Protein AF-A0A662KPS4-F1 (afdb_monomer_lite)

pLDDT: mean 93.38, std 6.59, range [59.44, 98.25]

Structure (mmCIF, N/CA/C/O backbone):
data_AF-A0A662KPS4-F1
#
_entry.id   AF-A0A662KPS4-F1
#
loop_
_atom_site.group_PDB
_atom_site.id
_atom_site.type_symbol
_atom_site.label_atom_id
_atom_site.label_alt_id
_atom_site.label_comp_id
_atom_site.label_asym_id
_atom_site.label_entity_id
_atom_site.label_seq_id
_atom_site.pdbx_PDB_ins_code
_atom_site.Cartn_x
_atom_site.Cartn_y
_atom_site.Cartn_z
_atom_site.occupancy
_atom_site.B_iso_or_equiv
_atom_site.auth_seq_id
_atom_site.auth_comp_id
_atom_site.auth_asym_id
_atom_site.auth_atom_id
_atom_site.pdbx_PDB_model_num
ATOM 1 N N . MET A 1 1 ? 14.207 -15.491 -10.423 1.00 59.44 1 MET A N 1
ATOM 2 C CA . MET A 1 1 ? 14.233 -16.319 -9.196 1.00 59.44 1 MET A CA 1
ATOM 3 C C . MET A 1 1 ? 13.446 -15.544 -8.152 1.00 59.44 1 MET A C 1
ATOM 5 O O . MET A 1 1 ? 13.754 -14.374 -7.968 1.00 59.44 1 MET A O 1
ATOM 9 N N . TRP A 1 2 ? 12.404 -16.139 -7.568 1.00 65.19 2 TRP A N 1
ATOM 10 C CA . TRP A 1 2 ? 11.512 -15.460 -6.619 1.00 65.19 2 TRP A CA 1
ATOM 11 C C . TRP A 1 2 ? 12.266 -15.074 -5.340 1.00 65.19 2 TRP A C 1
ATOM 13 O O . TRP A 1 2 ? 12.925 -15.926 -4.746 1.00 65.19 2 TRP A O 1
ATOM 23 N N . ASN A 1 3 ? 12.176 -13.808 -4.923 1.00 73.06 3 ASN A N 1
ATOM 24 C CA . ASN A 1 3 ? 12.773 -13.327 -3.675 1.00 73.06 3 ASN A CA 1
ATOM 25 C C . ASN A 1 3 ? 11.695 -13.221 -2.584 1.00 73.06 3 ASN A C 1
ATOM 27 O O . ASN A 1 3 ? 10.861 -12.316 -2.622 1.00 73.06 3 ASN A O 1
ATOM 31 N N . THR A 1 4 ? 11.741 -14.133 -1.610 1.00 76.19 4 THR A N 1
ATOM 32 C CA . THR A 1 4 ? 10.803 -14.200 -0.477 1.00 76.19 4 THR A CA 1
ATOM 33 C C . THR A 1 4 ? 11.014 -13.106 0.567 1.00 76.19 4 THR A C 1
ATOM 35 O O . THR A 1 4 ? 10.148 -12.910 1.408 1.00 76.19 4 THR A O 1
ATOM 38 N N . GLU A 1 5 ? 12.139 -12.392 0.534 1.00 84.50 5 GLU A N 1
ATOM 39 C CA . GLU A 1 5 ? 12.443 -11.313 1.482 1.00 84.50 5 GLU A CA 1
ATOM 40 C C . GLU A 1 5 ? 11.794 -9.984 1.084 1.00 84.50 5 GLU A C 1
ATOM 42 O O . GLU A 1 5 ? 11.832 -9.022 1.850 1.00 84.50 5 GLU A O 1
ATOM 47 N N . LYS A 1 6 ? 11.231 -9.889 -0.129 1.00 88.19 6 LYS A N 1
ATOM 48 C CA . LYS A 1 6 ? 10.586 -8.667 -0.610 1.00 88.19 6 LYS A CA 1
ATOM 49 C C . LYS A 1 6 ? 9.119 -8.637 -0.213 1.00 88.19 6 LYS A C 1
ATOM 51 O O . LYS A 1 6 ? 8.341 -9.480 -0.651 1.00 88.19 6 LYS A O 1
ATOM 56 N N . ILE A 1 7 ? 8.730 -7.592 0.511 1.00 93.50 7 ILE A N 1
ATOM 57 C CA . ILE A 1 7 ? 7.330 -7.230 0.710 1.00 93.50 7 ILE A CA 1
ATOM 58 C C . ILE A 1 7 ? 6.740 -6.912 -0.665 1.00 93.50 7 ILE A C 1
ATOM 60 O O . ILE A 1 7 ? 7.235 -6.046 -1.402 1.00 93.50 7 ILE A O 1
ATOM 64 N N . ARG A 1 8 ? 5.682 -7.644 -1.012 1.00 93.00 8 ARG A N 1
ATOM 65 C CA . ARG A 1 8 ? 4.945 -7.490 -2.264 1.00 93.00 8 ARG A CA 1
ATOM 66 C C . ARG A 1 8 ? 3.573 -6.896 -1.995 1.00 93.00 8 ARG A C 1
ATOM 68 O O . ARG A 1 8 ? 2.932 -7.238 -1.008 1.00 93.00 8 ARG A O 1
ATOM 75 N N . ILE A 1 9 ? 3.107 -6.059 -2.916 1.00 93.69 9 ILE A N 1
ATOM 76 C CA . ILE A 1 9 ? 1.751 -5.509 -2.889 1.00 93.69 9 ILE A CA 1
ATOM 77 C C . ILE A 1 9 ? 1.089 -5.820 -4.222 1.00 93.69 9 ILE A C 1
ATOM 79 O O . ILE A 1 9 ? 1.505 -5.311 -5.262 1.00 93.69 9 ILE A O 1
ATOM 83 N N . GLY A 1 10 ? 0.076 -6.682 -4.188 1.00 93.62 10 GLY A N 1
ATOM 84 C CA . GLY A 1 10 ? -0.769 -6.958 -5.343 1.00 93.62 10 GLY A CA 1
ATOM 85 C C . GLY A 1 10 ? -1.846 -5.890 -5.471 1.00 93.62 10 GLY A C 1
ATOM 86 O O . GLY A 1 10 ? -2.626 -5.685 -4.542 1.00 93.62 10 GLY A O 1
ATOM 87 N N . VAL A 1 11 ? -1.904 -5.220 -6.619 1.00 93.75 11 VAL A N 1
ATOM 88 C CA . VAL A 1 11 ? -2.950 -4.243 -6.927 1.00 93.75 11 VAL A CA 1
ATOM 89 C C . VAL A 1 11 ? -3.882 -4.827 -7.979 1.00 93.75 11 VAL A C 1
ATOM 91 O O . VAL A 1 11 ? -3.450 -5.186 -9.069 1.00 93.75 11 VAL A O 1
ATOM 94 N N . GLY A 1 12 ? -5.170 -4.913 -7.640 1.00 87.19 12 GLY A N 1
ATOM 95 C CA . GLY A 1 12 ? -6.198 -5.481 -8.514 1.00 87.19 12 GLY A CA 1
ATOM 96 C C . GLY A 1 12 ? -6.737 -4.507 -9.565 1.00 87.19 12 GLY A C 1
ATOM 97 O O . GLY A 1 12 ? -6.589 -4.750 -10.750 1.00 87.19 12 GLY A O 1
ATOM 98 N N . GLY A 1 13 ? -7.399 -3.417 -9.164 1.00 86.19 13 GLY A N 1
ATOM 99 C CA . GLY A 1 13 ? -7.973 -2.470 -10.141 1.00 86.19 13 GLY A CA 1
ATOM 100 C C . GLY A 1 13 ? -8.827 -1.331 -9.580 1.00 86.19 13 GLY A C 1
ATOM 101 O O . GLY A 1 13 ? -9.335 -0.510 -10.334 1.00 86.19 13 GLY A O 1
ATOM 102 N N . THR A 1 14 ? -9.006 -1.264 -8.263 1.00 87.62 14 THR A N 1
ATOM 103 C CA . THR A 1 14 ? -9.803 -0.227 -7.585 1.00 87.62 14 THR A CA 1
ATOM 104 C C . THR A 1 14 ? -9.003 1.024 -7.220 1.00 87.62 14 THR A C 1
ATOM 106 O O . THR A 1 14 ? -9.595 2.046 -6.867 1.00 87.62 14 THR A O 1
ATOM 109 N N . LEU A 1 15 ? -7.670 0.948 -7.269 1.00 94.25 15 LEU A N 1
ATOM 110 C CA . LEU A 1 15 ? -6.764 2.061 -6.989 1.00 94.25 15 LEU A CA 1
ATOM 111 C C . LEU A 1 15 ? -6.381 2.778 -8.288 1.00 94.25 15 LEU A C 1
ATOM 113 O O . LEU A 1 15 ? -6.307 2.159 -9.345 1.00 94.25 15 LEU A O 1
ATOM 117 N N . ALA A 1 16 ? -6.076 4.074 -8.203 1.00 94.12 16 ALA A N 1
ATOM 118 C CA . ALA A 1 16 ? -5.660 4.908 -9.337 1.00 94.12 16 ALA A CA 1
ATOM 119 C C . ALA A 1 16 ? -4.186 4.684 -9.755 1.00 94.12 16 ALA A C 1
ATOM 121 O O . ALA A 1 16 ? -3.443 5.628 -10.029 1.00 94.12 16 ALA A O 1
ATOM 122 N N . ILE A 1 17 ? -3.749 3.424 -9.768 1.00 95.94 17 ILE A N 1
ATOM 123 C CA . ILE A 1 17 ? -2.418 2.958 -10.176 1.00 95.94 17 ILE A CA 1
ATOM 124 C C . ILE A 1 17 ? -2.575 1.638 -10.953 1.00 95.94 17 ILE A C 1
ATOM 126 O O . ILE A 1 17 ? -3.586 0.956 -10.771 1.00 95.94 17 ILE A O 1
ATOM 130 N N . PRO A 1 18 ? -1.623 1.264 -11.827 1.00 95.19 18 PRO A N 1
ATOM 131 C CA . PRO A 1 18 ? -1.730 0.041 -12.618 1.00 95.19 18 PRO A CA 1
ATOM 132 C C . PRO A 1 18 ? -1.980 -1.225 -11.787 1.00 95.19 18 PRO A C 1
ATOM 134 O O . PRO A 1 18 ? -1.433 -1.409 -10.701 1.00 95.19 18 PRO A O 1
ATOM 137 N N . ALA A 1 19 ? -2.799 -2.113 -12.342 1.00 94.56 19 ALA A N 1
ATOM 138 C CA . ALA A 1 19 ? -3.070 -3.432 -11.795 1.00 94.56 19 ALA A CA 1
ATOM 139 C C . ALA A 1 19 ? -1.883 -4.368 -12.051 1.00 94.56 19 ALA A C 1
ATOM 141 O O . ALA A 1 19 ? -1.721 -4.866 -13.163 1.00 94.56 19 ALA A O 1
ATOM 142 N N . THR A 1 20 ? -1.037 -4.575 -11.048 1.00 93.81 20 THR A N 1
ATOM 143 C CA . THR A 1 20 ? 0.104 -5.491 -11.128 1.00 93.81 20 THR A CA 1
ATOM 144 C C . THR A 1 20 ? 0.611 -5.863 -9.729 1.00 93.81 20 THR A C 1
ATOM 146 O O . THR A 1 20 ? 0.093 -5.401 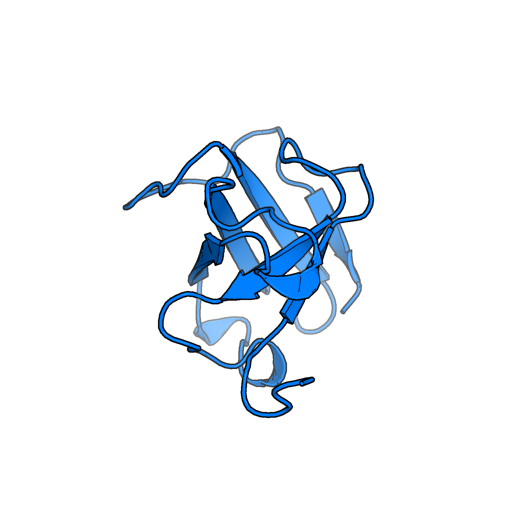-8.706 1.00 93.81 20 THR A O 1
ATOM 149 N N . LEU A 1 21 ? 1.630 -6.717 -9.674 1.00 94.00 21 LEU A N 1
ATOM 150 C CA . LEU A 1 21 ? 2.412 -6.990 -8.482 1.00 94.00 21 LEU A CA 1
ATOM 151 C C . LEU A 1 21 ? 3.533 -5.954 -8.350 1.00 94.00 21 LEU A C 1
ATOM 153 O O . LEU A 1 21 ? 4.388 -5.823 -9.222 1.00 94.00 21 LEU A O 1
ATOM 157 N N . TYR A 1 22 ? 3.578 -5.265 -7.218 1.00 95.06 22 TYR A N 1
ATOM 158 C CA . TYR A 1 22 ? 4.658 -4.347 -6.874 1.00 95.06 22 TYR A CA 1
ATOM 159 C C . TYR A 1 22 ? 5.577 -4.933 -5.801 1.00 95.06 22 TYR A C 1
ATOM 161 O O . TYR A 1 22 ? 5.163 -5.758 -4.987 1.00 95.06 22 TYR A O 1
ATOM 169 N N . GLN A 1 23 ? 6.817 -4.449 -5.748 1.00 95.31 23 GLN A N 1
ATOM 170 C CA . GLN A 1 23 ? 7.682 -4.539 -4.569 1.00 95.31 23 GLN A CA 1
ATOM 171 C C . GLN A 1 23 ? 7.732 -3.214 -3.817 1.00 95.31 23 GLN A C 1
ATOM 173 O O . GLN A 1 23 ? 7.763 -2.144 -4.432 1.00 95.31 23 GLN A O 1
ATOM 178 N N . VAL A 1 24 ? 7.813 -3.294 -2.490 1.00 96.00 24 VAL A N 1
ATOM 179 C CA . VAL A 1 24 ? 8.023 -2.125 -1.635 1.00 96.00 24 VAL A CA 1
ATOM 180 C C . VAL A 1 24 ? 9.488 -1.696 -1.690 1.00 96.00 24 VAL A C 1
ATOM 182 O O . VAL A 1 24 ? 10.400 -2.430 -1.303 1.00 96.00 24 VAL A O 1
ATOM 185 N N . TYR A 1 25 ? 9.726 -0.475 -2.153 1.00 92.88 25 TYR A N 1
ATOM 186 C CA . TYR A 1 25 ? 11.037 0.155 -2.105 1.00 92.88 25 TYR A CA 1
ATOM 187 C C . TYR A 1 25 ? 11.410 0.475 -0.652 1.00 92.88 25 TYR A C 1
ATOM 189 O O . TYR A 1 25 ? 10.630 1.081 0.074 1.00 92.88 25 TYR A O 1
ATOM 197 N N . GLY A 1 26 ? 12.604 0.057 -0.224 1.00 91.56 26 GLY A N 1
ATOM 198 C CA . GLY A 1 26 ? 13.038 0.128 1.178 1.00 91.56 26 GLY A CA 1
ATOM 199 C C . GLY A 1 26 ? 12.585 -1.057 2.039 1.00 91.56 26 GLY A C 1
ATOM 200 O O . GLY A 1 26 ? 13.195 -1.295 3.074 1.00 91.56 26 GLY A O 1
ATOM 201 N N . ASN A 1 27 ? 11.605 -1.847 1.575 1.00 93.00 27 ASN A N 1
ATOM 202 C CA . ASN A 1 27 ? 11.137 -3.076 2.227 1.00 93.00 27 ASN A CA 1
ATOM 203 C C . ASN A 1 27 ? 10.689 -2.885 3.690 1.00 93.00 27 ASN A C 1
ATOM 205 O O . ASN A 1 27 ? 10.976 -3.723 4.539 1.00 93.00 27 ASN A O 1
ATOM 209 N N . THR A 1 28 ? 10.054 -1.751 3.993 1.00 92.69 28 THR A N 1
ATOM 210 C CA . THR A 1 28 ? 9.699 -1.351 5.361 1.00 92.69 28 THR A CA 1
ATOM 211 C C . THR A 1 28 ? 8.627 -0.249 5.353 1.00 92.69 28 THR A C 1
ATOM 213 O O . THR A 1 28 ? 8.578 0.509 4.375 1.00 92.69 28 THR A O 1
ATOM 216 N N . PRO A 1 29 ? 7.798 -0.117 6.408 1.00 94.50 29 PRO A N 1
ATOM 217 C CA . PRO A 1 29 ? 7.568 -1.114 7.468 1.00 94.50 29 PRO A CA 1
ATOM 218 C C . PRO A 1 29 ? 6.836 -2.359 6.936 1.00 94.50 29 PRO A C 1
ATOM 220 O O . PRO A 1 29 ? 6.311 -2.329 5.822 1.00 94.50 29 PRO A O 1
ATOM 223 N N . ASP A 1 30 ? 6.802 -3.456 7.695 1.00 94.00 30 ASP A N 1
ATOM 224 C CA . ASP A 1 30 ? 5.961 -4.609 7.343 1.00 94.00 30 ASP A CA 1
ATOM 225 C C . ASP A 1 30 ? 4.475 -4.211 7.465 1.00 94.00 30 ASP A C 1
ATOM 227 O O . ASP A 1 30 ? 4.072 -3.720 8.523 1.00 94.00 30 ASP A O 1
ATOM 231 N N . PRO A 1 31 ? 3.641 -4.387 6.420 1.00 92.94 31 PRO A N 1
ATOM 232 C CA . PRO A 1 31 ? 2.205 -4.139 6.511 1.00 92.94 31 PRO A CA 1
ATOM 233 C C . PRO A 1 31 ? 1.516 -4.883 7.662 1.00 92.94 31 PRO A C 1
ATOM 235 O O . PRO A 1 31 ? 0.514 -4.390 8.180 1.00 92.94 31 PRO A O 1
ATOM 238 N N . ALA A 1 32 ? 2.042 -6.044 8.073 1.00 91.75 32 ALA A N 1
ATOM 239 C CA . ALA A 1 32 ? 1.533 -6.812 9.205 1.00 91.75 32 ALA A CA 1
ATOM 240 C C . ALA A 1 32 ? 1.727 -6.095 10.556 1.00 91.75 32 ALA A C 1
ATOM 242 O O . ALA A 1 32 ? 0.920 -6.295 11.464 1.00 91.75 32 ALA A O 1
ATOM 243 N N . ASP A 1 33 ? 2.715 -5.206 10.664 1.00 94.06 33 ASP A N 1
ATOM 244 C CA . ASP A 1 33 ? 3.044 -4.490 11.901 1.00 94.06 33 ASP A CA 1
ATOM 245 C C . ASP A 1 33 ? 2.358 -3.116 12.010 1.00 94.06 33 ASP A C 1
ATOM 247 O O . ASP A 1 33 ? 2.421 -2.474 13.058 1.00 94.06 33 ASP A O 1
ATOM 251 N N . ILE A 1 34 ? 1.685 -2.643 10.951 1.00 94.81 34 ILE A N 1
ATOM 252 C CA . ILE A 1 34 ? 0.966 -1.361 10.993 1.00 94.81 34 ILE A CA 1
ATOM 253 C C . ILE A 1 34 ? -0.230 -1.473 11.944 1.00 94.81 34 ILE A C 1
ATOM 255 O O . ILE A 1 34 ? -1.033 -2.402 11.847 1.00 94.81 34 ILE A O 1
ATOM 259 N N . SER A 1 35 ? -0.399 -0.479 12.805 1.00 96.50 35 SER A N 1
ATOM 260 C CA . SER A 1 35 ? -1.542 -0.318 13.706 1.00 96.50 35 SER A CA 1
ATOM 261 C C . SER A 1 35 ? -2.146 1.082 13.578 1.00 96.50 35 SER A C 1
ATOM 263 O O . SER A 1 35 ? -1.607 1.938 12.875 1.00 96.50 35 SER A O 1
ATOM 265 N N . VAL A 1 36 ? -3.247 1.347 14.286 1.00 97.06 36 VAL A N 1
ATOM 266 C CA . VAL A 1 36 ? -3.851 2.692 14.364 1.00 97.06 36 VAL A CA 1
ATOM 267 C C . VAL A 1 36 ? -2.841 3.734 14.871 1.00 97.06 36 VAL A C 1
ATOM 269 O O . VAL A 1 36 ? -2.796 4.857 14.380 1.00 97.06 36 VAL A O 1
ATOM 272 N N . GLU A 1 37 ? -1.962 3.354 15.803 1.00 97.38 37 GLU A N 1
ATOM 273 C CA . GLU A 1 37 ? -0.935 4.241 16.375 1.00 97.38 37 GLU A CA 1
ATOM 274 C C . GLU A 1 37 ? 0.178 4.602 15.383 1.00 97.38 37 GLU A C 1
ATOM 276 O O . GLU A 1 37 ? 0.890 5.586 15.581 1.00 97.38 37 GLU A O 1
ATOM 281 N N . SER A 1 38 ? 0.328 3.823 14.307 1.00 96.75 38 SER A N 1
ATOM 282 C CA . SER A 1 38 ? 1.327 4.090 13.266 1.00 96.75 38 SER A CA 1
ATOM 283 C C . SER A 1 38 ? 1.007 5.358 12.469 1.00 96.75 38 SER A C 1
ATOM 285 O O . SER A 1 38 ? 1.909 5.958 11.883 1.00 96.75 38 SER A O 1
ATOM 287 N N . GLY A 1 39 ? -0.268 5.764 12.440 1.00 96.69 39 GLY A N 1
ATOM 288 C CA . GLY A 1 39 ? -0.752 6.827 11.569 1.00 96.69 39 GLY A CA 1
ATOM 289 C C . GLY A 1 39 ? -0.559 6.505 10.078 1.00 96.69 39 GLY A C 1
ATOM 290 O O . GLY A 1 39 ? -0.413 5.338 9.697 1.00 96.69 39 GLY A O 1
ATOM 291 N N . PRO A 1 40 ? -0.565 7.530 9.208 1.00 96.81 40 PRO A N 1
ATOM 292 C CA . PRO A 1 40 ? -0.390 7.342 7.774 1.00 96.8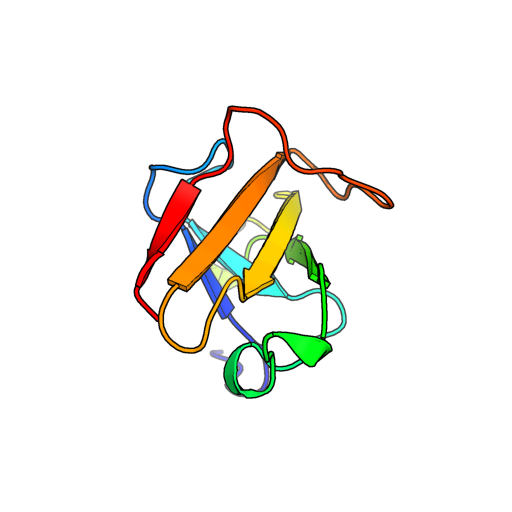1 40 PRO A CA 1
ATOM 293 C C . PRO A 1 40 ? 1.028 6.887 7.393 1.00 96.81 40 PRO A C 1
ATOM 295 O O . PRO A 1 40 ? 2.020 7.558 7.680 1.00 96.81 40 PRO A O 1
ATOM 298 N N . ILE A 1 41 ? 1.113 5.783 6.655 1.00 97.44 41 ILE A N 1
ATOM 299 C CA . ILE A 1 41 ? 2.339 5.178 6.134 1.00 97.44 41 ILE A CA 1
ATOM 300 C C . ILE A 1 41 ? 2.399 5.325 4.614 1.00 97.44 41 ILE A C 1
ATOM 302 O O . ILE A 1 41 ? 1.463 4.982 3.890 1.00 97.44 41 ILE A O 1
ATOM 306 N N . VAL A 1 42 ? 3.540 5.804 4.117 1.00 97.81 42 VAL A N 1
ATOM 307 C CA . VAL A 1 42 ? 3.813 5.954 2.683 1.00 97.81 42 VAL A CA 1
ATOM 308 C C . VAL A 1 42 ? 4.680 4.798 2.202 1.00 97.81 42 VAL A C 1
ATOM 310 O O . VAL A 1 42 ? 5.857 4.710 2.552 1.00 97.81 42 VAL A O 1
ATOM 313 N N . TYR A 1 43 ? 4.145 3.971 1.308 1.00 97.62 43 TYR A N 1
ATOM 314 C CA . TYR A 1 43 ? 4.927 2.968 0.596 1.00 97.62 43 TYR A CA 1
ATOM 315 C C . TYR A 1 43 ? 5.240 3.424 -0.820 1.00 97.62 43 TYR A C 1
ATOM 317 O O . TYR A 1 43 ? 4.346 3.680 -1.626 1.00 97.62 43 TYR A O 1
ATOM 325 N N . LYS A 1 44 ? 6.529 3.467 -1.153 1.00 97.62 44 LYS A N 1
ATOM 326 C CA . LYS A 1 44 ? 6.992 3.611 -2.536 1.00 97.62 44 LYS A CA 1
ATOM 327 C C . LYS A 1 44 ? 7.051 2.233 -3.178 1.00 97.62 44 LYS A C 1
ATOM 329 O O . LYS A 1 44 ? 7.648 1.317 -2.625 1.00 97.62 44 LYS A O 1
ATOM 334 N N . LEU A 1 45 ? 6.445 2.099 -4.347 1.00 96.94 45 LEU A N 1
ATOM 335 C CA . LEU A 1 45 ? 6.253 0.840 -5.052 1.00 96.94 45 LEU A CA 1
ATOM 336 C C . LEU A 1 45 ? 6.995 0.846 -6.384 1.00 96.94 45 LEU A C 1
ATOM 338 O O . LEU A 1 45 ? 7.009 1.857 -7.091 1.00 96.94 45 LEU A O 1
ATOM 342 N N . GLN A 1 46 ? 7.591 -0.285 -6.738 1.00 96.44 46 GLN A N 1
ATOM 343 C CA . GLN A 1 46 ? 8.211 -0.506 -8.042 1.00 96.44 46 GLN A CA 1
ATOM 344 C C . GLN A 1 46 ? 7.651 -1.781 -8.669 1.00 96.44 46 GLN A C 1
ATOM 346 O O . GLN A 1 46 ? 7.442 -2.761 -7.954 1.00 96.44 46 GLN A O 1
ATOM 351 N N . GLY A 1 47 ? 7.385 -1.772 -9.975 1.00 94.19 47 GLY A N 1
ATOM 352 C CA . GLY A 1 47 ? 7.032 -2.997 -10.694 1.00 94.19 47 GLY A CA 1
ATOM 353 C C . GLY A 1 47 ? 8.183 -4.004 -10.648 1.00 94.19 47 GLY A C 1
ATOM 354 O O . GLY A 1 47 ? 9.349 -3.641 -10.440 1.00 94.19 47 GLY A O 1
ATOM 355 N N . THR A 1 48 ? 7.866 -5.289 -10.772 1.00 88.75 48 THR A N 1
ATOM 356 C CA . THR A 1 48 ? 8.877 -6.341 -10.627 1.00 88.75 48 THR A CA 1
ATOM 357 C C . THR A 1 48 ? 9.629 -6.583 -11.935 1.00 88.75 48 THR A C 1
ATOM 359 O O . THR A 1 48 ? 9.105 -6.415 -13.037 1.00 88.75 48 THR A O 1
ATOM 362 N N . GLU A 1 49 ? 10.885 -7.017 -11.820 1.00 86.94 49 GLU A N 1
ATOM 363 C CA . GLU A 1 49 ? 11.675 -7.470 -12.972 1.00 86.94 49 GLU A CA 1
ATOM 364 C C . GLU A 1 49 ? 11.068 -8.716 -13.631 1.00 86.94 49 GLU A C 1
ATOM 366 O O . GLU A 1 49 ? 11.151 -8.869 -14.844 1.00 86.94 49 GLU A O 1
ATOM 371 N N . GLU A 1 50 ? 10.389 -9.557 -12.846 1.00 83.00 50 GLU A N 1
ATOM 372 C CA . GLU A 1 50 ? 9.735 -10.791 -13.303 1.00 83.00 50 GLU A CA 1
ATOM 373 C C . GLU A 1 50 ? 8.697 -10.534 -14.406 1.00 83.00 50 GLU A C 1
ATOM 375 O O . GLU A 1 50 ? 8.504 -11.392 -15.265 1.00 83.00 50 GLU A O 1
ATOM 380 N N . PHE A 1 51 ? 8.087 -9.345 -14.421 1.00 83.25 51 PHE A N 1
ATOM 381 C CA . PHE A 1 51 ? 7.135 -8.916 -15.448 1.00 83.25 51 PHE A CA 1
ATOM 382 C C . PHE A 1 51 ? 7.702 -7.858 -16.413 1.00 83.25 51 PHE A C 1
ATOM 384 O O . PHE A 1 51 ? 6.986 -7.370 -17.281 1.00 83.25 51 PHE A O 1
ATOM 391 N N . GLY A 1 52 ? 8.987 -7.498 -16.301 1.00 88.44 52 GLY A N 1
ATOM 392 C CA . GLY A 1 52 ? 9.596 -6.441 -17.120 1.00 88.44 52 GLY A CA 1
ATOM 393 C C . GLY A 1 52 ? 9.119 -5.025 -16.763 1.00 88.44 52 GLY A C 1
ATOM 394 O O . GLY A 1 52 ? 9.207 -4.114 -17.583 1.00 88.44 52 GLY A O 1
ATOM 395 N N . GLU A 1 53 ? 8.629 -4.821 -15.538 1.00 91.50 53 GLU A N 1
ATOM 396 C CA . GLU A 1 53 ? 7.908 -3.613 -15.116 1.00 91.50 53 GLU A CA 1
ATOM 397 C C . GLU A 1 53 ? 8.737 -2.684 -14.217 1.00 91.50 53 GLU A C 1
ATOM 399 O O . GLU A 1 53 ? 8.202 -1.837 -13.505 1.00 91.50 53 GLU A O 1
ATOM 404 N N . THR A 1 54 ? 10.065 -2.795 -14.236 1.00 90.06 54 THR A N 1
ATOM 405 C CA . THR A 1 54 ? 10.961 -2.028 -13.344 1.00 90.06 54 THR A CA 1
ATOM 406 C C . THR A 1 54 ? 10.864 -0.506 -13.512 1.00 90.06 54 THR A C 1
ATOM 408 O O . THR A 1 54 ? 11.269 0.242 -12.615 1.00 90.06 54 THR A O 1
ATOM 411 N N . SER A 1 55 ? 10.316 -0.035 -14.636 1.00 93.94 55 SER A N 1
ATOM 412 C CA . SER A 1 55 ? 10.012 1.373 -14.903 1.00 93.94 55 SER A CA 1
ATOM 413 C C . SER A 1 55 ? 8.717 1.857 -14.239 1.00 93.94 55 SER A C 1
ATOM 415 O O . SER A 1 55 ? 8.576 3.062 -14.014 1.00 93.94 55 SER A O 1
ATOM 417 N N . LEU A 1 56 ? 7.794 0.953 -13.885 1.00 96.06 56 LEU A N 1
ATOM 418 C CA . LEU A 1 56 ? 6.561 1.296 -13.186 1.00 96.06 56 LEU A CA 1
ATOM 419 C C . LEU A 1 56 ? 6.881 1.717 -11.756 1.00 96.06 56 LEU A C 1
ATOM 421 O O . LEU A 1 56 ? 7.475 0.972 -10.975 1.00 96.06 56 LEU A O 1
ATOM 425 N N . LYS A 1 57 ? 6.447 2.926 -11.413 1.00 97.62 57 LYS A N 1
ATOM 426 C CA . LYS A 1 57 ? 6.554 3.492 -10.072 1.00 97.62 57 LYS A CA 1
ATOM 427 C C . LYS A 1 57 ? 5.182 3.949 -9.619 1.00 97.62 57 LYS A C 1
ATOM 429 O O . LYS A 1 57 ? 4.462 4.599 -10.376 1.00 97.62 57 LYS A O 1
ATOM 434 N N . ALA A 1 58 ? 4.860 3.642 -8.377 1.00 97.94 58 ALA A N 1
ATOM 435 C CA . ALA A 1 58 ? 3.640 4.081 -7.724 1.00 97.94 58 ALA A CA 1
ATOM 436 C C . ALA A 1 58 ? 3.924 4.368 -6.250 1.00 97.94 58 ALA A C 1
ATOM 438 O O . ALA A 1 58 ? 4.951 3.955 -5.711 1.00 97.94 58 ALA A O 1
ATOM 439 N N . THR A 1 59 ? 3.005 5.051 -5.593 1.00 98.19 59 THR A N 1
ATOM 440 C CA . THR A 1 59 ? 2.998 5.225 -4.146 1.00 98.19 59 THR A CA 1
ATOM 441 C C . THR A 1 59 ? 1.640 4.784 -3.638 1.00 98.19 59 THR A C 1
ATOM 443 O O . THR A 1 59 ? 0.630 5.123 -4.246 1.00 98.19 59 THR A O 1
ATOM 446 N N . ILE A 1 60 ? 1.601 4.058 -2.524 1.00 97.38 60 ILE A N 1
ATOM 447 C CA . ILE A 1 60 ? 0.364 3.903 -1.761 1.00 97.38 60 ILE A CA 1
ATOM 448 C C . ILE A 1 60 ? 0.511 4.604 -0.415 1.00 97.38 60 ILE A C 1
ATOM 450 O O . ILE A 1 60 ? 1.551 4.505 0.240 1.00 97.38 60 ILE A O 1
ATOM 454 N N . LEU A 1 61 ? -0.526 5.338 -0.034 1.00 98.25 61 LEU A N 1
ATOM 455 C CA . LEU A 1 61 ? -0.705 5.872 1.307 1.00 98.25 61 LEU A CA 1
ATOM 456 C C . LEU A 1 61 ? -1.682 4.956 2.036 1.00 98.25 61 LEU A C 1
ATOM 458 O O . LEU A 1 61 ? -2.746 4.650 1.496 1.00 98.25 61 LEU A O 1
ATOM 462 N N . VAL A 1 62 ? -1.302 4.508 3.224 1.00 97.25 62 VAL A N 1
ATOM 463 C CA . VAL A 1 62 ? -2.035 3.515 4.009 1.00 97.25 62 VAL A CA 1
ATOM 464 C C . VAL A 1 62 ? -2.202 4.026 5.432 1.00 97.25 62 VAL A C 1
ATOM 466 O O . VAL A 1 62 ? -1.250 4.531 6.009 1.00 97.25 62 VAL A O 1
ATOM 469 N N . GLU A 1 63 ? -3.384 3.878 6.014 1.00 98.00 63 GLU A N 1
ATOM 470 C CA . GLU A 1 63 ? -3.642 4.216 7.416 1.00 98.00 63 GLU A CA 1
ATOM 471 C C . GLU A 1 63 ? -4.652 3.226 7.999 1.00 98.00 63 GLU A C 1
ATOM 473 O O . GLU A 1 63 ? -5.701 2.979 7.399 1.00 98.00 63 GLU A O 1
ATOM 478 N N . MET A 1 64 ? -4.339 2.647 9.159 1.00 97.75 64 MET A N 1
ATOM 479 C CA . MET A 1 64 ? -5.316 1.875 9.928 1.00 9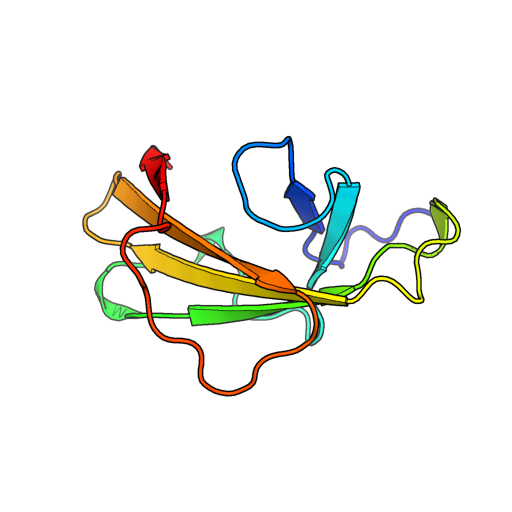7.75 64 MET A CA 1
ATOM 480 C C . MET A 1 64 ? -6.245 2.859 10.638 1.00 97.75 64 MET A C 1
ATOM 482 O O . MET A 1 64 ? -5.789 3.694 11.416 1.00 97.75 64 MET A O 1
ATOM 486 N N . ILE A 1 65 ? -7.541 2.774 10.352 1.00 97.81 65 ILE A N 1
ATOM 487 C CA . ILE A 1 65 ? -8.561 3.656 10.938 1.00 97.81 65 ILE A CA 1
ATOM 488 C C . ILE A 1 65 ? -9.058 3.083 12.264 1.00 97.81 65 ILE A C 1
ATOM 490 O O . ILE A 1 65 ? -9.287 3.813 13.226 1.00 97.81 65 ILE A O 1
ATOM 494 N N . ASP A 1 66 ? -9.181 1.762 12.305 1.00 96.75 66 ASP A N 1
ATOM 495 C CA . ASP A 1 66 ? -9.416 0.956 13.494 1.00 96.75 66 ASP A CA 1
ATOM 496 C C . ASP A 1 66 ? -8.662 -0.382 13.333 1.00 96.75 66 ASP A C 1
ATOM 498 O O . ASP A 1 66 ? -7.762 -0.486 12.500 1.00 96.75 66 ASP A O 1
ATOM 502 N N . ASN A 1 67 ? -8.970 -1.394 14.146 1.00 94.19 67 ASN A N 1
ATOM 503 C CA . ASN A 1 67 ? -8.253 -2.674 14.120 1.00 94.19 67 ASN A CA 1
ATOM 504 C C . ASN A 1 67 ? -8.556 -3.544 12.887 1.00 94.19 67 ASN A C 1
ATOM 506 O O . ASN A 1 67 ? -7.774 -4.444 12.594 1.00 94.19 67 ASN A O 1
ATOM 510 N N . GLU A 1 68 ? -9.658 -3.291 12.182 1.00 95.38 68 GLU A N 1
ATOM 511 C CA . GLU A 1 68 ? -10.120 -4.091 11.038 1.00 95.38 68 GLU A CA 1
ATOM 512 C C . GLU A 1 68 ? -10.203 -3.256 9.754 1.00 95.38 68 GLU A C 1
ATOM 514 O O . GLU A 1 68 ? -10.133 -3.794 8.654 1.00 95.38 68 GLU A O 1
ATOM 519 N N . THR A 1 69 ? -10.314 -1.933 9.868 1.00 97.56 69 THR A N 1
ATOM 520 C CA . THR A 1 69 ? -10.505 -1.024 8.741 1.00 97.56 69 THR A CA 1
ATOM 521 C C . THR A 1 69 ? -9.198 -0.354 8.344 1.00 97.56 69 THR A C 1
ATOM 523 O O . THR A 1 69 ? -8.578 0.374 9.124 1.00 97.56 69 THR A O 1
ATOM 526 N N . ILE A 1 70 ? -8.832 -0.507 7.073 1.00 97.25 70 ILE A N 1
ATOM 527 C CA . ILE A 1 70 ? -7.668 0.143 6.470 1.00 97.25 70 ILE A CA 1
ATOM 528 C C . ILE A 1 70 ? -8.100 1.111 5.367 1.00 97.25 70 ILE A C 1
ATOM 530 O O . ILE A 1 70 ? -8.896 0.775 4.487 1.00 97.25 70 ILE A O 1
ATOM 534 N N . LYS A 1 71 ? -7.557 2.326 5.400 1.00 97.88 71 LYS A N 1
ATOM 535 C CA . LYS A 1 71 ? -7.723 3.347 4.365 1.00 97.88 71 LYS A CA 1
ATOM 536 C C . LYS A 1 71 ? -6.499 3.350 3.460 1.00 97.88 71 LYS A C 1
ATOM 538 O O . LYS A 1 71 ? -5.372 3.419 3.940 1.00 97.88 71 LYS A O 1
ATOM 543 N N . VAL A 1 72 ? -6.717 3.277 2.150 1.00 97.69 72 VAL A N 1
ATOM 544 C CA . VAL A 1 72 ? -5.654 3.150 1.148 1.00 97.69 72 VAL A CA 1
ATOM 545 C C . VAL A 1 72 ? -5.922 4.060 -0.045 1.00 97.69 72 VAL A C 1
ATOM 547 O O . VAL A 1 72 ? -7.029 4.093 -0.582 1.00 97.69 72 VAL A O 1
ATOM 550 N N . GLU A 1 73 ? -4.892 4.751 -0.521 1.00 98.19 73 GLU A N 1
ATOM 551 C CA . GLU A 1 73 ? -4.944 5.518 -1.765 1.00 98.19 73 GLU A CA 1
ATOM 552 C C . GLU A 1 73 ? -3.675 5.313 -2.589 1.00 98.19 73 GLU A C 1
ATOM 554 O O . GLU A 1 73 ? -2.571 5.310 -2.050 1.00 98.19 73 GLU A O 1
ATOM 559 N N . GLY A 1 74 ? -3.844 5.116 -3.898 1.00 97.75 74 GLY A N 1
ATOM 560 C CA . GLY A 1 74 ? -2.748 4.931 -4.844 1.00 97.75 74 GLY A CA 1
ATOM 561 C C . GLY A 1 74 ? -2.463 6.203 -5.638 1.00 97.75 74 GLY A C 1
ATOM 562 O O . GLY A 1 74 ? -3.386 6.844 -6.133 1.00 97.75 74 GLY A O 1
ATOM 563 N N . PHE A 1 75 ? -1.183 6.516 -5.813 1.00 97.88 75 PHE A N 1
ATOM 564 C CA . PHE A 1 75 ? -0.673 7.656 -6.569 1.00 97.88 75 PHE A CA 1
ATOM 565 C C . PHE A 1 75 ? 0.314 7.179 -7.636 1.00 97.88 75 PHE A C 1
ATOM 567 O O . PHE A 1 75 ? 1.148 6.304 -7.389 1.00 97.88 75 PHE A O 1
ATOM 574 N N . THR A 1 76 ? 0.250 7.772 -8.827 1.00 96.69 76 THR A N 1
ATOM 575 C CA . THR A 1 76 ? 1.211 7.480 -9.899 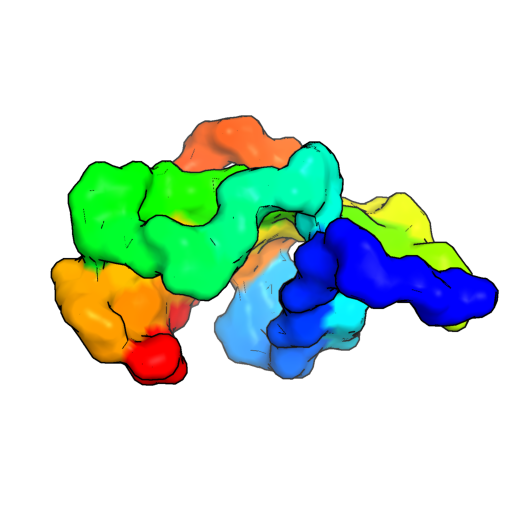1.00 96.69 76 THR A CA 1
ATOM 576 C C . THR A 1 76 ? 2.581 8.082 -9.571 1.00 96.69 76 THR A C 1
ATOM 578 O O . THR A 1 76 ? 2.680 9.247 -9.187 1.00 96.69 76 THR A O 1
ATOM 581 N N . GLY A 1 77 ? 3.652 7.307 -9.766 1.00 97.38 77 GLY A N 1
ATOM 582 C CA . GLY A 1 77 ? 5.021 7.715 -9.445 1.00 97.38 77 GLY A CA 1
ATOM 583 C C . GLY A 1 77 ? 5.358 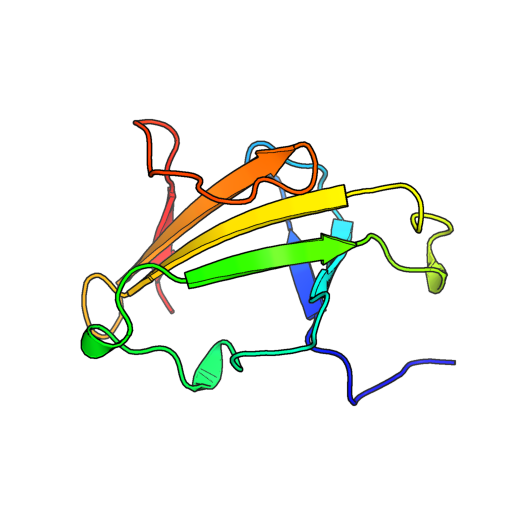7.624 -7.954 1.00 97.38 77 GLY A C 1
ATOM 584 O O . GLY A 1 77 ? 4.546 7.209 -7.137 1.00 97.38 77 GLY A O 1
ATOM 585 N N . TRP A 1 78 ? 6.590 7.995 -7.593 1.00 97.38 78 TRP A N 1
ATOM 586 C CA . TRP A 1 78 ? 7.016 8.077 -6.192 1.00 97.38 78 TRP A CA 1
ATOM 587 C C . TRP A 1 78 ? 6.746 9.465 -5.627 1.00 97.38 78 TRP A C 1
ATOM 589 O O . TRP A 1 78 ? 7.533 10.390 -5.829 1.00 97.38 78 TRP A O 1
ATOM 599 N N . VAL A 1 79 ? 5.650 9.587 -4.887 1.00 96.88 79 VAL A N 1
ATOM 600 C CA . VAL A 1 79 ? 5.253 10.818 -4.198 1.00 96.88 79 VAL A CA 1
ATOM 601 C C . VAL A 1 79 ? 5.828 10.807 -2.781 1.00 96.88 79 VAL A C 1
ATOM 603 O O . VAL A 1 79 ? 5.761 9.793 -2.090 1.00 96.88 79 VAL A O 1
ATOM 606 N N . SER A 1 80 ? 6.437 11.917 -2.354 1.00 89.12 80 SER A N 1
ATOM 607 C CA . SER A 1 80 ? 7.105 11.990 -1.045 1.00 89.12 80 SER A CA 1
ATOM 608 C C . SER A 1 8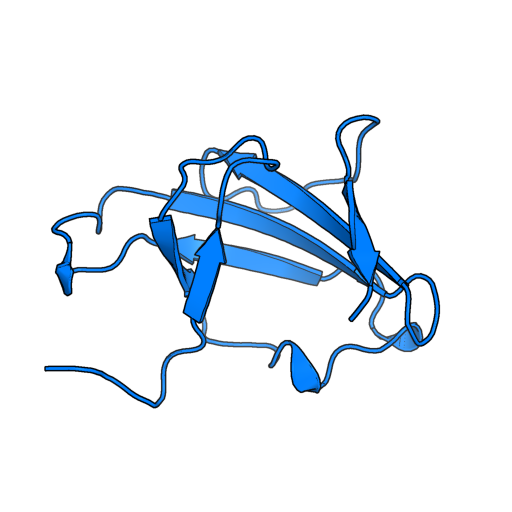0 ? 6.142 12.266 0.109 1.00 89.12 80 SER A C 1
ATOM 610 O O . SER A 1 80 ? 6.252 11.602 1.128 1.00 89.12 80 SER A O 1
ATOM 612 N N . ASN A 1 81 ? 5.192 13.192 -0.063 1.00 94.12 81 ASN A N 1
ATOM 613 C CA . ASN A 1 81 ? 4.262 13.617 0.991 1.00 94.12 81 ASN A CA 1
ATOM 614 C C . ASN A 1 81 ? 2.808 13.610 0.476 1.00 94.12 81 ASN A C 1
ATOM 616 O O . ASN A 1 81 ? 2.210 14.680 0.342 1.00 94.12 81 ASN A O 1
ATOM 620 N N . PRO A 1 82 ? 2.255 12.445 0.086 1.00 97.06 82 PRO A N 1
ATOM 621 C CA . PRO A 1 82 ? 0.853 12.365 -0.302 1.00 97.06 82 PRO A CA 1
ATOM 622 C C . PRO A 1 82 ? -0.060 12.595 0.910 1.00 97.06 82 PRO A C 1
ATOM 624 O O . PRO A 1 82 ? 0.287 12.253 2.039 1.00 97.06 82 PRO A O 1
ATOM 627 N N . THR A 1 83 ? -1.257 13.116 0.659 1.00 97.88 83 THR A N 1
ATOM 628 C CA . THR A 1 83 ? -2.354 13.166 1.632 1.00 97.88 83 THR A CA 1
ATOM 629 C C . THR A 1 83 ? -3.575 12.498 1.031 1.00 97.88 83 THR A C 1
ATOM 631 O O . THR A 1 83 ? -3.781 12.586 -0.180 1.00 97.88 83 THR A O 1
ATOM 634 N N . PHE A 1 84 ? -4.402 11.874 1.867 1.00 98.25 84 PHE A N 1
ATOM 635 C CA . PHE A 1 84 ? -5.646 11.281 1.393 1.00 98.25 84 PHE A CA 1
ATOM 636 C C . PHE A 1 84 ? -6.561 12.323 0.751 1.00 98.25 84 PHE A C 1
ATOM 638 O O . PHE A 1 84 ? -6.709 13.441 1.249 1.00 98.25 84 PHE A O 1
ATOM 645 N N . THR A 1 85 ? -7.213 11.910 -0.325 1.00 97.19 85 THR A N 1
ATOM 646 C CA . THR A 1 85 ? -8.256 12.650 -1.024 1.00 97.19 85 THR A CA 1
ATOM 647 C C . THR A 1 85 ? -9.586 11.906 -0.911 1.00 97.19 85 THR A C 1
ATOM 649 O O . THR A 1 85 ? -9.705 10.877 -0.239 1.00 97.19 85 THR A O 1
ATOM 652 N N . GLU A 1 86 ? -10.612 12.414 -1.588 1.00 96.12 86 GLU A N 1
ATOM 653 C CA . GLU A 1 86 ? -11.897 11.726 -1.743 1.00 96.12 86 GLU A CA 1
ATOM 654 C C . GLU A 1 86 ? -11.797 10.400 -2.523 1.00 96.12 86 GLU A C 1
ATOM 656 O O . GLU A 1 86 ? -12.720 9.589 -2.483 1.00 96.12 86 GLU A O 1
ATOM 661 N N . ASN A 1 87 ? -10.672 10.141 -3.202 1.00 95.75 87 ASN A N 1
ATOM 662 C CA . ASN A 1 87 ? -10.454 8.907 -3.960 1.00 95.75 87 ASN A CA 1
ATOM 663 C C . ASN A 1 87 ? -9.990 7.728 -3.097 1.00 95.75 87 ASN A C 1
ATOM 665 O O . ASN A 1 87 ? -9.958 6.595 -3.595 1.00 95.75 87 ASN A O 1
ATOM 669 N N . ALA A 1 88 ? -9.648 7.976 -1.829 1.00 97.50 88 ALA A N 1
ATOM 670 C CA . ALA A 1 88 ? -9.239 6.943 -0.891 1.00 97.50 88 ALA A CA 1
ATOM 671 C C . ALA A 1 88 ? -10.283 5.821 -0.796 1.00 97.50 88 ALA A C 1
ATOM 673 O O . ALA A 1 88 ? -11.496 6.046 -0.798 1.00 97.50 88 ALA A O 1
ATOM 674 N N . LYS A 1 89 ? -9.794 4.587 -0.712 1.00 97.06 89 LYS A N 1
ATOM 675 C CA . LYS A 1 89 ? -10.605 3.378 -0.587 1.00 97.06 89 LYS A CA 1
ATOM 676 C C . LYS A 1 89 ? -10.457 2.806 0.812 1.00 97.06 89 LYS A C 1
ATOM 678 O O . LYS A 1 89 ? -9.393 2.905 1.414 1.00 97.06 89 LYS A O 1
ATOM 683 N N . TYR A 1 90 ? -11.529 2.200 1.298 1.00 96.88 90 TYR A N 1
ATOM 684 C CA . TYR A 1 90 ? -11.560 1.517 2.582 1.00 96.88 90 TYR A CA 1
ATOM 685 C C . TYR A 1 90 ? -11.668 0.017 2.330 1.00 96.88 90 TYR A C 1
ATOM 687 O O . TYR A 1 90 ? -12.469 -0.412 1.496 1.00 96.88 90 TYR A O 1
ATOM 695 N N . TYR A 1 91 ? -10.855 -0.758 3.036 1.00 94.12 91 TYR A N 1
ATOM 696 C CA . TYR A 1 91 ? -10.848 -2.215 2.986 1.00 94.12 91 TYR A CA 1
ATOM 697 C C . TYR A 1 91 ? -10.902 -2.783 4.402 1.00 94.12 91 TYR A C 1
ATOM 699 O O . TYR A 1 91 ? -10.617 -2.076 5.370 1.00 94.12 91 TYR A O 1
ATOM 707 N N . ILE A 1 92 ? -11.247 -4.065 4.492 1.00 93.94 92 ILE A N 1
ATOM 708 C CA . ILE A 1 92 ? -11.107 -4.846 5.718 1.00 93.94 92 ILE A CA 1
ATOM 709 C C . ILE A 1 92 ? -9.782 -5.601 5.648 1.00 93.94 92 ILE A C 1
ATOM 711 O O . ILE A 1 92 ? -9.464 -6.175 4.600 1.00 93.94 92 ILE A O 1
ATOM 715 N N . ARG A 1 93 ? -9.013 -5.544 6.731 1.00 83.44 93 ARG A N 1
ATOM 716 C CA . ARG A 1 93 ? -7.715 -6.196 6.891 1.00 83.44 93 ARG A CA 1
ATOM 717 C C . ARG A 1 93 ? -7.830 -7.455 7.741 1.00 83.44 93 ARG A C 1
ATOM 719 O O . ARG A 1 93 ? -8.513 -7.398 8.783 1.00 83.44 93 ARG A O 1
#

Foldseek 3Di:
DDDPLWDWDAACPLAPFDGGIWTFDVRDDRPVPAAQVNAKDKTWTAHDVVVPGRVFIKIKIWHDPHPFKIKIHIGGHRDDDDDDDPSIDIDTD

Sequence (93 aa):
MWNTEKIRIGVGGTLAIPATLYQVYGNTPDPADISVESGPIVYKLQGTEEFGETSLKATILVEMIDNETIKVEGFTGWVSNPTFTENAKYYIR

Radius of gyration: 12.82 Å; chains: 1; bounding box: 26×30×34 Å

Secondary structure (DSSP, 8-state):
---TTS-EEE--SSSSS-SSEEEETT--S-GGG--GGG--EEEEEEE-GGGT-TT-EEEEEEEESSSSEEEEEEEES--SS----TT-EEEE-